Protein 7KCG (pdb70)

Secondary structure (DSSP, 8-state):
--S-SSPP-EEEEEEETTT--EEEEEEEESSSSEEEEEEESS--EEEEEEETTEEEEEETTTTEEEEEEEEESSSEEEEEETT-PPP-SSTTEEEEEE-SSTTEEEEEETTT--EEEE-SS-S-EEEES---SGGG-EEEEE-

Foldseek 3Di:
DPADQDFDFFKKWKAFQQQGFTKAWDPAAPDQFWTAIFTDRDTFIWGWDDDDQWIWIARPVQRFTWFWDPDADPATGITTGNVPDDDDQQGRIWRWADDPDPQKTWTAGRNPRWTWFDDYPDRHIHTHNPCHDSRRIMHMGHD

Sequence (143 aa):
HMLAADVPTGCVTIKNRHEGRYLAHSISTHDADRRHVSFCTDPQRWTITAEGTNFRIRNNKHGEELFESQQKFNGNYVFLWIKKSLINDGGASWKITESGNPGYFHIKNVKFSHCLFTQGGTDWVAAYESCDTAKYEWRIVKC

Structure (mmCIF, N/CA/C/O backbone):
data_7KCG
#
_entry.id   7KCG
#
_cell.length_a   34.800
_cell.length_b   59.680
_cell.length_c   85.440
_cell.angle_alpha   90.000
_cell.angle_beta   90.000
_cell.angle_gamma   90.000
#
_symmetry.space_group_name_H-M   'P 21 21 21'
#
loop_
_entity.id
_entity.type
_entity.pdbx_description
1 polymer '16 kDa salivary peptide'
2 non-polymer 'FORMIC ACID'
3 water water
#
loop_
_atom_site.group_PDB
_atom_site.id
_atom_site.type_symbol
_at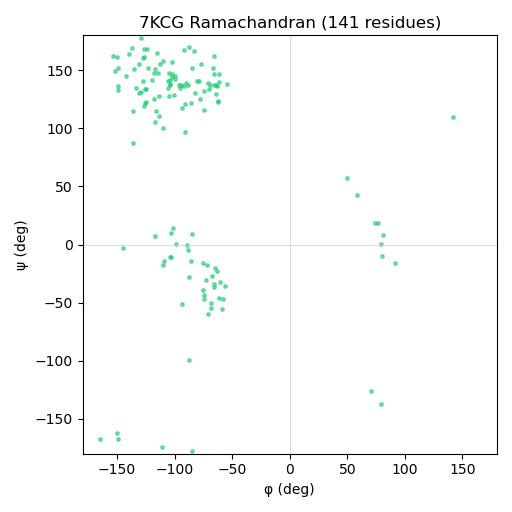om_site.label_atom_id
_atom_site.label_alt_id
_atom_site.label_comp_id
_atom_site.label_asym_id
_atom_site.label_entity_id
_atom_site.label_seq_id
_atom_site.pdbx_PDB_ins_code
_atom_site.Cartn_x
_atom_site.Cartn_y
_atom_site.Cartn_z
_atom_site.occupancy
_atom_site.B_iso_or_equiv
_atom_site.auth_seq_id
_atom_site.auth_comp_id
_atom_site.auth_asym_id
_atom_site.auth_atom_id
_atom_site.pdbx_PDB_model_num
ATOM 1 N N . HIS A 1 1 ? 28.12100 16.30100 21.99900 1.000 79.09584 -1 HIS A N 1
ATOM 2 C CA . HIS A 1 1 ? 27.32000 17.51500 22.22900 1.000 81.80801 -1 HIS A CA 1
ATOM 3 C C . HIS A 1 1 ? 28.18500 18.75600 22.27900 1.000 85.38599 -1 HIS A C 1
ATOM 4 O O . HIS A 1 1 ? 29.03800 18.82600 23.16700 1.000 94.64970 -1 HIS A O 1
ATOM 5 N N . MET A 1 2 ? 27.94400 19.72000 21.39200 1.000 95.23125 0 MET A N 1
ATOM 6 C CA . MET A 1 2 ? 28.73000 20.97900 21.36900 1.000 95.42845 0 MET A CA 1
ATOM 7 C C . MET A 1 2 ? 27.92300 22.19700 21.84800 1.000 93.16900 0 MET A C 1
ATOM 8 O O . MET A 1 2 ? 28.56000 23.22300 22.11900 1.000 95.46254 0 MET A O 1
ATOM 10 N N . LEU A 1 3 ? 26.59000 22.12600 21.95100 1.000 88.96968 1 LEU A N 1
ATOM 11 C CA . LEU A 1 3 ? 25.84600 23.29200 22.51700 1.000 87.70137 1 LEU A CA 1
ATOM 12 C C . LEU A 1 3 ? 25.77000 23.18700 24.03700 1.000 84.10188 1 LEU A C 1
ATOM 13 O O . LEU A 1 3 ? 26.11600 22.13000 24.58800 1.000 85.97516 1 LEU A O 1
ATOM 15 N N . ALA A 1 4 ? 25.32400 24.26100 24.67100 1.000 81.80142 2 ALA A N 1
ATOM 16 C CA . ALA A 1 4 ? 25.21100 24.26800 26.14300 1.000 76.06821 2 ALA A CA 1
ATOM 17 C C . ALA A 1 4 ? 23.73300 24.26900 26.50000 1.000 70.07989 2 ALA A C 1
ATOM 18 O O . ALA A 1 4 ? 23.11200 25.33600 26.42000 1.000 69.99491 2 ALA A O 1
ATOM 19 N N . ALA A 1 5 ? 23.20900 23.10600 26.85700 1.000 76.29787 3 ALA A N 1
ATOM 20 C CA . ALA A 1 5 ? 21.77200 23.00600 27.16800 1.000 73.61611 3 ALA A CA 1
ATOM 21 C C . ALA A 1 5 ? 21.50000 23.97900 28.30600 1.000 75.59591 3 ALA A C 1
ATOM 22 O O . ALA A 1 5 ? 20.57200 24.80200 28.17500 1.000 73.98469 3 ALA A O 1
ATOM 23 N N . ASP A 1 6 ? 22.35400 23.94000 29.32300 1.000 61.22945 4 ASP A N 1
ATOM 24 C CA . ASP A 1 6 ? 22.16100 24.80800 30.49800 1.000 58.81809 4 ASP A CA 1
ATOM 25 C C . ASP A 1 6 ? 22.60100 26.23600 30.17400 1.000 54.90034 4 ASP A C 1
ATOM 26 O O . ASP A 1 6 ? 23.43100 26.42000 29.28600 1.000 56.98584 4 ASP A O 1
ATOM 31 N N . VAL A 1 7 ? 22.03900 27.19500 30.90000 1.000 47.28436 5 VAL A N 1
ATOM 32 C CA . VAL A 1 7 ? 22.39500 28.61500 30.67000 1.000 45.00516 5 VAL A CA 1
ATOM 33 C C . VAL A 1 7 ? 23.88900 28.79800 30.96900 1.000 41.59414 5 VAL A C 1
ATOM 34 O O . VAL A 1 7 ? 24.28600 28.44700 32.06400 1.000 46.76374 5 VAL A O 1
ATOM 38 N N . PRO A 1 8 ? 24.74900 29.29900 30.05600 1.000 40.55307 6 PRO A N 1
ATOM 39 C CA . PRO A 1 8 ? 26.16100 29.47800 30.41100 1.000 44.02415 6 PRO A CA 1
ATOM 40 C C . PRO A 1 8 ? 26.32800 30.50700 31.51700 1.000 46.95529 6 PRO A C 1
ATOM 41 O O . PRO A 1 8 ? 25.70200 31.57000 31.50800 1.000 41.86691 6 PRO A O 1
ATOM 45 N N . THR A 1 9 ? 27.19400 30.19000 32.47000 1.000 44.79507 7 THR A N 1
ATOM 46 C CA . THR A 1 9 ? 27.47700 31.10100 33.56400 1.000 46.95303 7 THR A CA 1
ATOM 47 C C . THR A 1 9 ? 28.93000 31.55200 33.50700 1.000 49.33336 7 THR A C 1
ATOM 48 O O . THR A 1 9 ? 29.76100 30.96600 32.80700 1.000 51.19175 7 THR A O 1
ATOM 52 N N . GLY A 1 10 ? 29.22200 32.61200 34.25300 1.000 46.68316 8 GLY A N 1
ATOM 53 C CA . GLY A 1 10 ? 30.52000 33.24500 34.17700 1.000 48.09045 8 GLY A CA 1
ATOM 54 C C . GLY A 1 10 ? 30.65300 34.16000 32.97900 1.000 51.24650 8 GLY A C 1
ATOM 55 O O . GLY A 1 10 ? 29.73200 34.91800 32.65400 1.000 48.49892 8 GLY A O 1
ATOM 56 N N . CYS A 1 11 ? 31.79900 34.09700 32.31000 1.000 54.99021 9 CYS A N 1
ATOM 57 C CA . CYS A 1 11 ? 32.08400 34.99500 31.20200 1.000 54.78231 9 CYS A CA 1
ATOM 58 C C . CYS A 1 11 ? 31.35000 34.52200 29.95300 1.000 56.99961 9 CYS A C 1
ATOM 59 O O . CYS A 1 11 ? 31.53300 33.38300 29.51600 1.000 59.63817 9 CYS A O 1
ATOM 62 N N . VAL A 1 12 ? 30.54800 35.40800 29.35600 1.000 51.36687 10 VAL A N 1
ATOM 63 C CA . VAL A 1 12 ? 29.74700 35.08500 28.18000 1.000 50.00594 10 VAL A CA 1
ATOM 64 C C . VAL A 1 12 ?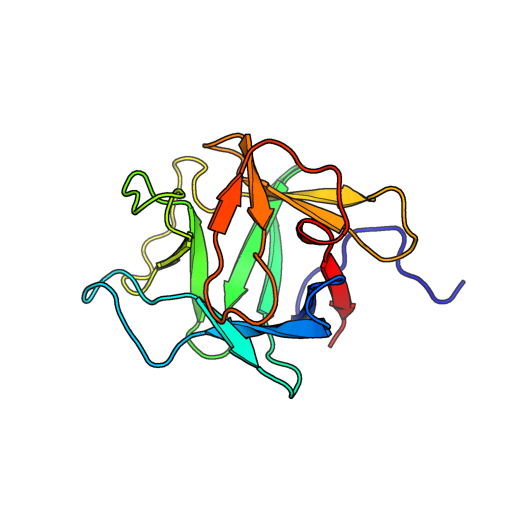 29.76500 36.25100 27.19800 1.000 47.36743 10 VAL A C 1
ATOM 65 O O . VAL A 1 12 ? 30.11500 37.38200 27.54200 1.000 47.37104 10 VAL A O 1
ATOM 69 N N . THR A 1 13 ? 29.36400 35.96300 25.95900 1.000 42.65987 11 THR A N 1
ATOM 70 C CA . THR A 1 13 ? 28.93500 36.98400 25.01600 1.000 47.48121 11 THR A CA 1
ATOM 71 C C . THR A 1 13 ? 27.44500 36.81800 24.74200 1.000 43.84748 11 THR A C 1
ATOM 72 O O . THR A 1 13 ? 26.87300 35.73600 24.90800 1.000 42.22559 11 THR A O 1
ATOM 76 N N . ILE A 1 14 ? 26.81700 37.92100 24.34300 1.000 42.31751 12 ILE A N 1
ATOM 77 C CA . ILE A 1 14 ? 25.36300 38.02300 24.25100 1.000 44.09869 12 ILE A CA 1
ATOM 78 C C . ILE A 1 14 ? 25.04000 38.72100 22.94000 1.000 47.09776 12 ILE A C 1
ATOM 79 O O . ILE A 1 14 ? 25.36100 39.90200 22.77200 1.000 46.40732 12 ILE A O 1
ATOM 84 N N . LYS A 1 15 ? 24.39200 38.00600 22.02100 1.000 42.84594 13 LYS A N 1
ATOM 85 C CA . LYS A 1 15 ? 24.17600 38.48800 20.66300 1.000 44.14225 13 LYS A CA 1
ATOM 86 C C . LYS A 1 15 ? 22.70500 38.35500 20.30300 1.000 41.54716 13 LYS A C 1
ATOM 87 O O . LYS A 1 15 ? 22.11300 37.29400 20.50300 1.000 39.81452 13 LYS A O 1
ATOM 91 N N . ASN A 1 16 ? 22.11600 39.41800 19.76600 1.000 40.24997 14 ASN A N 1
ATOM 92 C CA . ASN A 1 16 ? 20.70000 39.38800 19.41100 1.000 41.90826 14 ASN A CA 1
ATOM 93 C C . ASN A 1 16 ? 20.53000 38.68500 18.08000 1.000 45.82916 14 ASN A C 1
ATOM 94 O O . ASN A 1 16 ? 21.34200 38.86000 17.16600 1.000 48.64380 14 ASN A O 1
ATOM 99 N N . ARG A 1 17 ? 19.47100 37.87900 17.97400 1.000 47.59125 15 ARG A N 1
ATOM 100 C CA . ARG A 1 17 ? 19.32600 37.04200 16.78700 1.000 49.72458 15 ARG A CA 1
ATOM 101 C C . ARG A 1 17 ? 18.89900 37.85400 15.57800 1.000 54.54175 15 ARG A C 1
ATOM 102 O O . ARG A 1 17 ? 19.42400 37.64500 14.47900 1.000 56.26596 15 ARG A O 1
ATOM 110 N N . HIS A 1 18 ? 17.93600 38.76200 15.75300 1.000 51.71425 16 HIS A N 1
ATOM 111 C CA . HIS A 1 18 ? 17.47300 39.57000 14.63000 1.000 61.04510 16 HIS A CA 1
ATOM 112 C C . HIS A 1 18 ? 18.54600 40.54700 14.18200 1.000 62.75000 16 HIS A C 1
ATOM 113 O O . HIS A 1 18 ? 18.92300 40.58100 13.00600 1.000 63.67223 16 HIS A O 1
ATOM 120 N N . GLU A 1 19 ? 19.04800 41.35600 15.11100 1.000 55.09939 17 GLU A N 1
ATOM 121 C CA . GLU A 1 19 ? 19.95700 42.43500 14.73800 1.000 57.87607 17 GLU A CA 1
ATOM 122 C C . GLU A 1 19 ? 21.33400 41.91000 14.34900 1.000 60.44221 17 GLU A C 1
ATOM 123 O O . GLU A 1 19 ? 22.01000 42.50800 13.50700 1.000 62.98408 17 GLU A O 1
ATOM 129 N N . GLY A 1 20 ? 21.76000 40.79800 14.93600 1.000 54.62222 18 GLY A N 1
ATOM 130 C CA . GLY A 1 20 ? 23.04100 40.21300 14.60300 1.000 56.72569 18 GLY A CA 1
ATOM 131 C C . GLY A 1 20 ? 24.25100 40.89200 15.19800 1.000 57.34588 18 GLY A C 1
ATOM 132 O O . GLY A 1 20 ? 25.36600 40.67000 14.71300 1.000 61.39017 18 GLY A O 1
ATOM 133 N N . ARG A 1 21 ? 24.07800 41.70600 16.24000 1.000 49.41535 19 ARG A N 1
ATOM 134 C CA . ARG A 1 21 ? 25.19800 42.35100 16.90900 1.000 51.83122 19 ARG A CA 1
ATOM 135 C C . ARG A 1 21 ? 25.18400 42.01700 18.40000 1.000 49.48677 19 ARG A C 1
ATOM 136 O O . ARG A 1 21 ? 24.21400 41.47400 18.93300 1.000 43.81853 19 ARG A O 1
ATOM 144 N N . TYR A 1 22 ? 26.28500 42.35400 19.06900 1.000 52.72515 20 TYR A N 1
ATOM 145 C CA . TYR A 1 22 ? 26.51900 41.97300 20.45400 1.000 52.16976 20 TYR A CA 1
ATOM 146 C C . TYR A 1 22 ? 26.02700 43.04100 21.41800 1.000 51.82233 20 TYR A C 1
ATOM 147 O O . TYR A 1 22 ? 26.24400 44.23700 21.20100 1.000 54.88363 20 TYR A O 1
ATOM 156 N N . LEU A 1 23 ? 25.35900 42.60400 22.48500 1.000 47.83504 21 LEU A N 1
ATOM 157 C CA . LEU A 1 23 ? 24.99300 43.52600 23.55100 1.000 44.27298 21 LEU A CA 1
ATOM 158 C C . LEU A 1 23 ? 26.25500 44.11800 24.15700 1.000 44.19170 21 LEU A C 1
ATOM 159 O O . LEU A 1 23 ? 27.25400 43.42200 24.35300 1.000 46.47800 21 LEU A O 1
ATOM 164 N N . ALA A 1 24 ? 26.21500 45.41300 24.46000 1.000 46.03247 22 ALA A N 1
ATOM 165 C CA . ALA A 1 24 ? 27.41300 46.08700 24.93400 1.000 49.89837 22 ALA A CA 1
ATOM 166 C C . ALA A 1 24 ? 27.01300 47.28200 25.79000 1.000 47.38256 22 ALA A C 1
ATOM 167 O O . ALA A 1 24 ? 25.87300 47.75200 25.74100 1.000 44.63026 22 ALA A O 1
ATOM 169 N N . HIS A 1 25 ? 27.97200 47.75900 26.58000 1.000 45.57223 23 HIS A N 1
ATOM 170 C CA . HIS A 1 25 ? 27.81400 49.04400 27.24500 1.000 53.71996 23 HIS A CA 1
ATOM 171 C C . HIS A 1 25 ? 27.77000 50.15600 26.20700 1.000 56.50854 23 HIS A C 1
ATOM 172 O O . HIS A 1 25 ? 28.19800 49.98800 25.06200 1.00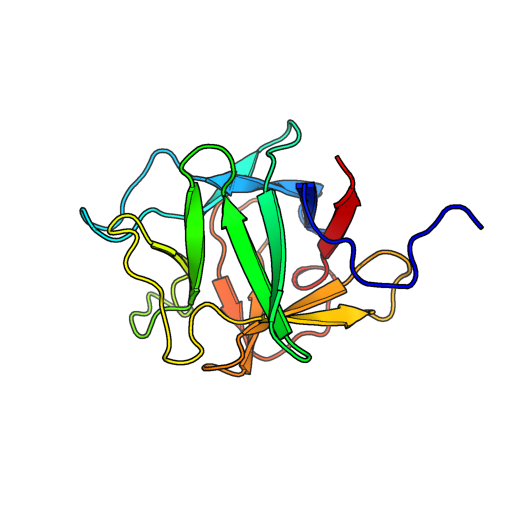0 54.87605 23 HIS A O 1
ATOM 179 N N . SER A 1 26 ? 27.26400 51.31100 26.62100 1.000 67.97515 24 SER A N 1
ATOM 180 C CA . SER A 1 26 ? 27.24300 52.49200 25.77300 1.000 76.78100 24 SER A CA 1
ATOM 181 C C . SER A 1 26 ? 28.22800 53.53200 26.29000 1.000 79.55151 24 SER A C 1
ATOM 182 O O . SER A 1 26 ? 28.61500 53.52900 27.46300 1.000 76.54508 24 SER A O 1
ATOM 185 N N . ILE A 1 27 ? 28.63100 54.42600 25.38300 1.000 78.15905 25 ILE A N 1
ATOM 186 C CA . ILE A 1 27 ? 29.41100 55.59400 25.77400 1.000 79.54430 25 ILE A CA 1
ATOM 187 C C . ILE A 1 27 ? 28.53600 56.63700 26.45400 1.000 83.94965 25 ILE A C 1
ATOM 188 O O . ILE A 1 27 ? 29.05800 57.55100 27.10600 1.000 87.12773 25 ILE A O 1
ATOM 191 N N . SER A 1 28 ? 27.21800 56.53000 26.31400 1.000 83.31521 26 SER A N 1
ATOM 192 C CA . SER A 1 28 ? 26.28900 57.53300 26.80900 1.000 81.50819 26 SER A CA 1
ATOM 193 C C . SER A 1 28 ? 25.68200 57.11000 28.14100 1.000 80.51055 26 SER A C 1
ATOM 194 O O . SER A 1 28 ? 25.48900 55.92000 28.41200 1.000 70.01317 26 SER A O 1
ATOM 197 N N . THR A 1 29 ? 25.44900 58.12000 28.98000 1.000 76.40512 27 THR A N 1
ATOM 198 C CA . THR A 1 29 ? 24.87900 57.87900 30.32100 1.000 70.09554 27 THR A CA 1
ATOM 199 C C . THR A 1 29 ? 23.53600 58.59400 30.37100 1.000 69.85647 27 THR A C 1
ATOM 200 O O . THR A 1 29 ? 23.40700 59.58200 29.67500 1.000 79.26636 27 THR A O 1
ATOM 204 N N . HIS A 1 30 ? 22.55900 58.07000 31.10000 1.000 80.46294 28 HIS A N 1
ATOM 205 C CA . HIS A 1 30 ? 21.25500 58.75500 31.30400 1.000 83.51161 28 HIS A CA 1
ATOM 206 C C . HIS A 1 30 ? 21.42500 59.67100 32.51800 1.000 88.60013 28 HIS A C 1
ATOM 207 O O . HIS A 1 30 ? 20.71100 60.67700 32.58400 1.000 95.83178 28 HIS A O 1
ATOM 214 N N . ASP A 1 31 ? 22.31900 59.31100 33.44300 1.000 84.72652 29 ASP A N 1
ATOM 215 C CA . ASP A 1 31 ? 22.63300 60.12000 34.64900 1.000 86.15654 29 ASP A CA 1
ATOM 216 C C . ASP A 1 31 ? 23.92800 59.56300 35.22100 1.000 89.66303 29 ASP A C 1
ATOM 217 O O . ASP A 1 31 ? 24.57200 58.78500 34.52200 1.000 88.53703 29 ASP A O 1
ATOM 222 N N . ALA A 1 32 ? 24.29500 59.93200 36.44200 1.000 83.98776 30 ALA A N 1
ATOM 223 C CA . ALA A 1 32 ? 25.61000 59.49600 36.95500 1.000 80.85616 30 ALA A CA 1
ATOM 224 C C . ALA A 1 32 ? 25.42800 58.15000 37.62900 1.000 73.22460 30 ALA A C 1
ATOM 225 O O . ALA A 1 32 ? 26.41800 57.58400 38.07600 1.000 73.78624 30 ALA A O 1
ATOM 226 N N . ASP A 1 33 ? 24.18800 57.70300 37.71200 1.000 68.17642 31 ASP A N 1
ATOM 227 C CA . ASP A 1 33 ? 23.89400 56.39500 38.33100 1.000 64.91111 31 ASP A CA 1
ATOM 228 C C . ASP A 1 33 ? 23.44900 55.41000 37.24600 1.000 62.66152 31 ASP A C 1
ATOM 229 O O . ASP A 1 33 ? 23.46800 54.22000 37.52900 1.000 52.57881 31 ASP A O 1
ATOM 234 N N . ARG A 1 34 ? 23.05000 55.90700 36.06800 1.000 67.52939 32 ARG A N 1
ATOM 235 C CA . ARG A 1 34 ? 22.49000 54.99400 35.04100 1.000 65.48892 32 ARG A CA 1
ATOM 236 C C . ARG A 1 34 ? 23.22500 55.14500 33.70200 1.000 68.02446 32 ARG A C 1
ATOM 237 O O . ARG A 1 34 ? 23.20900 56.24400 33.17300 1.000 70.35747 32 ARG A O 1
ATOM 245 N N . ARG A 1 35 ? 23.86000 54.08600 33.19600 1.000 60.77260 33 ARG A N 1
ATOM 246 C CA . ARG A 1 35 ? 24.53000 54.09900 31.87000 1.000 59.37764 33 ARG A CA 1
ATOM 247 C C . ARG A 1 35 ? 23.67300 53.32300 30.87500 1.000 60.69726 33 ARG A C 1
ATOM 248 O O . ARG A 1 35 ? 23.01300 52.37500 31.27500 1.000 49.43068 33 ARG A O 1
ATOM 256 N N . HIS A 1 36 ? 23.68800 53.72900 29.61400 1.000 61.51263 34 HIS A N 1
ATOM 257 C CA . HIS A 1 36 ? 22.80300 53.10300 28.60800 1.000 65.53597 34 HIS A CA 1
ATOM 258 C C . HIS A 1 36 ? 23.40800 51.81700 28.06600 1.000 57.62230 34 HIS A C 1
ATOM 259 O O . HIS A 1 36 ? 24.58500 51.57600 28.30000 1.000 58.81174 34 HIS A O 1
ATOM 266 N N . VAL A 1 37 ? 22.60100 51.03200 27.37000 1.000 60.4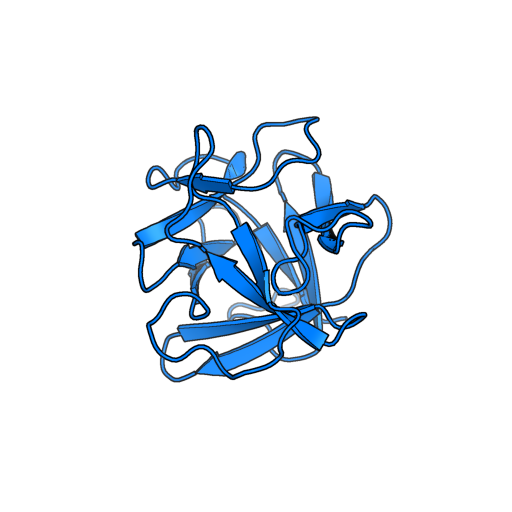4200 35 VAL A N 1
ATOM 267 C CA . VAL A 1 37 ? 23.09600 49.80700 26.75300 1.000 63.60279 35 VAL A CA 1
ATOM 268 C C . VAL A 1 37 ? 22.94200 49.92200 25.24400 1.000 63.64826 35 VAL A C 1
ATOM 269 O O . VAL A 1 37 ? 22.03900 50.60000 24.73900 1.000 65.00780 35 VAL A O 1
ATOM 273 N N . SER A 1 38 ? 23.82800 49.24300 24.52600 1.000 57.50566 36 SER A N 1
ATOM 274 C CA . SER A 1 38 ? 23.84900 49.36300 23.07900 1.000 60.85578 36 SER A CA 1
ATOM 275 C C . SER A 1 38 ? 24.35300 48.05400 22.47400 1.000 57.84058 36 SER A C 1
ATOM 276 O O . SER A 1 38 ? 24.36400 47.00700 23.13200 1.000 52.15798 36 SER A O 1
ATOM 279 N N . PHE A 1 39 ? 24.76000 48.14800 21.21500 1.000 71.89798 37 PHE A N 1
ATOM 280 C CA . PHE A 1 39 ? 25.26700 46.97100 20.48300 1.000 69.62000 37 PHE A CA 1
ATOM 281 C C . PHE A 1 39 ? 26.64100 47.29000 19.90600 1.000 80.45005 37 PHE A C 1
ATOM 282 O O . PHE A 1 39 ? 27.01000 48.46400 19.82200 1.000 86.76852 37 PHE A O 1
ATOM 290 N N . CYS A 1 40 ? 27.38800 46.24900 19.56200 1.000 68.44013 38 CYS A N 1
ATOM 291 C CA . CYS A 1 40 ? 28.73000 46.41300 18.95100 1.000 74.18083 38 CYS A CA 1
ATOM 292 C C . CYS A 1 40 ? 28.99300 45.22600 18.01600 1.000 71.90384 38 CYS A C 1
ATOM 293 O O . CYS A 1 40 ? 28.46400 44.15000 18.28300 1.000 65.86346 38 CYS A O 1
ATOM 296 N N . THR A 1 41 ? 29.80300 45.41900 16.97500 1.000 74.99579 39 THR A N 1
ATOM 297 C CA . THR A 1 41 ? 30.05400 44.38300 15.95300 1.000 69.35556 39 THR A CA 1
ATOM 298 C C . THR A 1 41 ? 30.98000 43.34100 16.55300 1.000 70.64257 39 THR A C 1
ATOM 299 O O . THR A 1 41 ? 30.78700 42.15200 16.30000 1.000 71.27128 39 THR A O 1
ATOM 303 N N . ASP A 1 42 ? 31.95200 43.79800 17.32400 1.000 77.05200 40 ASP A N 1
ATOM 304 C CA . ASP A 1 42 ? 32.91100 42.86700 17.93500 1.000 79.16549 40 ASP A CA 1
ATOM 305 C C . ASP A 1 42 ? 32.32300 42.33200 19.24600 1.000 77.54885 40 ASP A C 1
ATOM 306 O O . ASP A 1 42 ? 31.50600 43.02400 19.86100 1.000 75.21344 40 ASP A O 1
ATOM 307 N N . PRO A 1 43 ? 32.69900 41.11900 19.68000 1.000 77.58536 41 PRO A N 1
ATOM 308 C CA . PRO A 1 43 ? 32.15500 40.56500 20.89200 1.000 72.05476 41 PRO A CA 1
ATOM 309 C C . PRO A 1 43 ? 32.46800 41.36000 22.16400 1.000 75.25869 41 PRO A C 1
ATOM 310 O O . PRO A 1 43 ? 33.61800 41.55300 22.45700 1.000 80.02576 41 PRO A O 1
ATOM 314 N N . GLN A 1 44 ? 31.44700 41.78600 22.90400 1.000 63.33912 42 GLN A N 1
ATOM 315 C CA . GLN A 1 44 ? 31.65800 42.50600 24.18600 1.000 62.45160 42 GLN A CA 1
ATOM 316 C C . GLN A 1 44 ? 31.35100 41.52100 25.32700 1.000 59.63566 42 GLN A C 1
ATOM 317 O O . GLN A 1 44 ? 30.37600 40.80700 25.22600 1.000 55.95245 42 GLN A O 1
ATOM 321 N N . ARG A 1 45 ? 32.15600 41.51100 26.38200 1.000 60.67539 43 ARG A N 1
ATOM 322 C CA . ARG A 1 45 ? 32.04800 40.49000 27.44700 1.000 60.66423 43 ARG A CA 1
ATOM 323 C C . ARG A 1 45 ? 31.11300 40.85200 28.60100 1.000 56.29184 43 ARG A C 1
ATOM 324 O O . ARG A 1 45 ? 31.03900 42.02800 28.95700 1.000 59.27255 43 ARG A O 1
ATOM 332 N N . TRP A 1 46 ? 30.33900 39.88100 29.06900 1.000 51.64220 44 TRP A N 1
ATOM 333 C CA . TRP A 1 46 ? 29.47600 40.03900 30.23200 1.000 48.97836 44 TRP A CA 1
ATOM 334 C C . TRP A 1 46 ? 29.77900 38.92500 31.22400 1.000 49.36539 44 TRP A C 1
ATOM 335 O O . TRP A 1 46 ? 30.47100 37.95200 30.90600 1.000 51.80617 44 TRP A O 1
ATOM 346 N N . THR A 1 47 ? 29.25400 39.05500 32.44400 1.000 53.58815 45 THR A N 1
ATOM 347 C CA . THR A 1 47 ? 29.35400 37.98900 33.43300 1.000 50.49095 45 THR A CA 1
ATOM 348 C C . THR A 1 47 ? 27.95900 37.62000 33.91800 1.000 48.37261 45 THR A C 1
ATOM 349 O O . THR A 1 47 ? 27.22400 38.47800 34.42100 1.000 44.11203 45 THR A O 1
ATOM 353 N N . ILE A 1 48 ? 27.59900 36.34800 33.76000 1.000 45.70809 46 ILE A N 1
ATOM 354 C CA . ILE A 1 48 ? 26.31200 35.82500 34.20000 1.000 41.62712 46 ILE A CA 1
ATOM 355 C C . ILE A 1 48 ? 26.52200 35.00200 35.46000 1.000 42.69519 46 ILE A C 1
ATOM 356 O O . ILE A 1 48 ? 27.36100 34.09000 35.48300 1.000 42.26511 46 ILE A O 1
ATOM 361 N N . THR A 1 49 ? 25.74000 35.32800 36.47900 1.000 37.14050 47 THR A N 1
ATOM 362 C CA . THR A 1 49 ? 25.85300 34.63000 37.76900 1.000 38.24059 47 THR A CA 1
ATOM 363 C C . THR A 1 49 ? 24.47800 34.10000 38.14500 1.000 38.76642 47 THR A C 1
ATOM 364 O O . THR A 1 49 ? 23.52500 34.85500 38.06500 1.000 36.22984 47 THR A O 1
ATOM 368 N N . ALA A 1 50 ? 24.40700 32.85000 38.57000 1.000 40.15517 48 ALA A N 1
ATOM 369 C CA . ALA A 1 50 ? 23.13500 32.25800 39.00700 1.000 40.43619 48 ALA A CA 1
ATOM 370 C C . ALA A 1 50 ? 22.68200 32.84500 40.32900 1.000 42.13223 48 ALA A C 1
ATOM 371 O O . ALA A 1 50 ? 23.52700 33.06400 41.19500 1.000 48.27496 48 ALA A O 1
ATOM 373 N N . GLU A 1 51 ? 21.39000 33.11100 40.44100 1.000 51.07647 49 GLU A N 1
ATOM 374 C CA . GLU A 1 51 ? 20.80100 33.57300 41.71500 1.000 51.59073 49 GLU A CA 1
ATOM 375 C C . GLU A 1 51 ? 19.50200 32.78500 41.88600 1.000 50.68332 49 GLU A C 1
ATOM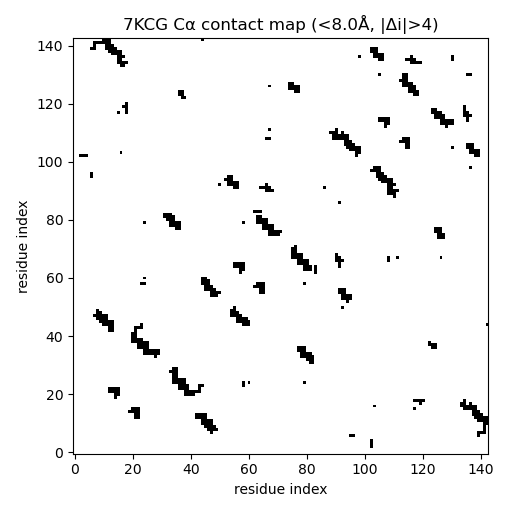 376 O O . GLU A 1 51 ? 18.45100 33.20900 41.41800 1.000 46.94653 49 GLU A O 1
ATOM 382 N N . GLY A 1 52 ? 19.61500 31.60400 42.48300 1.000 53.45521 50 GLY A N 1
ATOM 383 C CA . GLY A 1 52 ? 18.44300 30.72600 42.59300 1.000 51.11424 50 GLY A CA 1
ATOM 384 C C . GLY A 1 52 ? 18.08000 30.17500 41.23600 1.000 52.22728 50 GLY A C 1
ATOM 385 O O . GLY A 1 52 ? 18.95500 29.60600 40.58800 1.000 53.50376 50 GLY A O 1
ATOM 386 N N . THR A 1 53 ? 16.83400 30.35500 40.82800 1.000 50.14013 51 THR A N 1
ATOM 387 C CA . THR A 1 53 ? 16.38200 29.91200 39.48900 1.000 50.64006 51 THR A CA 1
ATOM 388 C C . THR A 1 53 ? 16.61100 31.05900 38.50200 1.000 45.89600 51 THR A C 1
ATOM 389 O O . THR A 1 53 ? 16.37900 30.84300 37.32000 1.000 47.16442 51 THR A O 1
ATOM 393 N N . ASN A 1 54 ? 17.12900 32.19500 38.97600 1.000 43.78366 52 ASN A N 1
ATOM 394 C CA . ASN A 1 54 ? 17.30400 33.37800 38.13900 1.000 41.70753 52 ASN A CA 1
ATOM 395 C C . ASN A 1 54 ? 18.79000 33.63500 37.90300 1.000 39.49346 52 ASN A C 1
ATOM 396 O O . ASN A 1 54 ? 19.65600 32.84200 38.29100 1.000 41.71725 52 ASN A O 1
ATOM 401 N N . PHE A 1 55 ? 19.08200 34.75900 37.24700 1.000 35.06912 53 PHE A N 1
ATOM 402 C CA . PHE A 1 55 ? 20.44000 35.12900 36.88600 1.000 35.90198 53 PHE A CA 1
ATOM 403 C C . PHE A 1 55 ? 20.61800 36.63100 37.03000 1.000 30.09585 53 PHE A C 1
ATOM 404 O O . PHE A 1 55 ? 19.69600 37.40700 36.76600 1.000 33.05373 53 PHE A O 1
ATOM 412 N N . ARG A 1 56 ? 21.81400 37.03100 37.44200 1.000 30.55961 54 ARG A N 1
ATOM 413 C CA . ARG A 1 56 ? 22.25800 38.41200 37.30400 1.000 30.87277 54 ARG A CA 1
ATOM 414 C C . ARG A 1 56 ? 23.21100 38.52900 36.11900 1.000 32.16006 54 ARG A C 1
ATOM 415 O O . ARG A 1 56 ? 23.97200 37.60600 35.82100 1.000 35.79568 54 ARG A O 1
ATOM 423 N N . ILE A 1 57 ? 23.16500 39.68300 35.45200 1.000 35.87316 55 ILE A N 1
ATOM 424 C CA . ILE A 1 57 ? 23.95800 39.95500 34.25900 1.000 35.44162 55 ILE A CA 1
ATOM 425 C C . ILE A 1 57 ? 24.73200 41.24300 34.50400 1.000 32.67695 55 ILE A C 1
ATOM 426 O O . ILE A 1 57 ? 24.12600 42.29500 34.73600 1.000 33.82829 55 ILE A O 1
ATOM 431 N N . ARG A 1 58 ? 26.05100 41.16500 34.42000 1.000 36.98755 56 ARG A N 1
ATOM 432 C CA . ARG A 1 58 ? 26.96200 42.30500 34.68700 1.000 40.08602 56 ARG A CA 1
ATOM 433 C C . ARG A 1 58 ? 27.90100 42.57200 33.51200 1.000 42.25808 56 ARG A C 1
ATOM 434 O O . ARG A 1 58 ? 28.47600 41.65000 33.00700 1.000 42.31353 56 ARG A O 1
ATOM 442 N N . ASN A 1 59 ? 28.02800 43.83800 33.13900 1.000 45.70059 57 ASN A N 1
ATOM 443 C CA . ASN A 1 59 ? 28.92400 44.28400 32.05000 1.000 48.33729 57 ASN A CA 1
ATOM 444 C C . ASN A 1 59 ? 30.34600 44.23100 32.56900 1.000 55.56003 57 ASN A C 1
ATOM 445 O O . ASN A 1 59 ? 30.63100 44.94800 33.46800 1.000 57.86376 57 ASN A O 1
ATOM 450 N N . ASN A 1 60 ? 31.16200 43.37000 31.97400 1.000 65.18170 58 ASN A N 1
ATOM 451 C CA . ASN A 1 60 ? 32.55400 43.04400 32.36800 1.000 67.10690 58 ASN A CA 1
ATOM 452 C C . ASN A 1 60 ? 33.49100 44.24400 32.33700 1.000 71.30960 58 ASN A C 1
ATOM 453 O O . ASN A 1 60 ? 34.36300 44.31600 33.16500 1.000 76.17915 58 ASN A O 1
ATOM 458 N N . LYS A 1 61 ? 33.24400 45.15600 31.43000 1.000 60.15132 59 LYS A N 1
ATOM 459 C CA . LYS A 1 61 ? 34.13000 46.28100 31.16200 1.000 64.77389 59 LYS A CA 1
ATOM 460 C C . LYS A 1 61 ? 34.01700 47.31200 32.27600 1.000 66.16043 59 LYS A C 1
ATOM 461 O O . LYS A 1 61 ? 35.03100 47.78500 32.80600 1.000 69.49932 59 LYS A O 1
ATOM 463 N N . HIS A 1 62 ? 32.78700 47.64800 32.66100 1.000 65.62370 60 HIS A N 1
ATOM 464 C CA . HIS A 1 62 ? 32.52200 48.61600 33.71200 1.000 62.72732 60 HIS A CA 1
ATOM 465 C C . HIS A 1 62 ? 32.09400 47.98800 35.02900 1.000 57.04587 60 HIS A C 1
ATOM 466 O O . HIS A 1 62 ? 32.03700 48.69700 36.04200 1.000 57.82115 60 HIS A O 1
ATOM 473 N N . GLY A 1 63 ? 31.79200 46.68800 35.04600 1.000 58.89099 61 GLY A N 1
ATOM 474 C CA . GLY A 1 63 ? 31.39800 46.00000 36.26200 1.000 56.23309 61 GLY A CA 1
ATOM 475 C C . GLY A 1 63 ? 30.00200 46.31500 36.73800 1.000 50.66327 61 GLY A C 1
ATOM 476 O O . GLY A 1 63 ? 29.68500 46.06800 37.90800 1.000 48.03445 61 GLY A O 1
ATOM 477 N N . GLU A 1 64 ? 29.15900 46.85600 35.86200 1.000 42.96832 62 GLU A N 1
ATOM 478 C CA . GLU A 1 64 ? 27.84700 47.37000 36.22100 1.000 41.15844 62 GLU A CA 1
ATOM 479 C C . GLU A 1 64 ? 26.75000 46.36500 35.88800 1.000 45.26950 62 GLU A C 1
ATOM 480 O O . GLU A 1 64 ? 26.82200 45.66900 34.87000 1.000 43.78263 62 GLU A O 1
ATOM 486 N N . GLU A 1 65 ? 25.74300 46.28500 36.76000 1.000 45.81567 63 GLU A N 1
ATOM 487 C CA . GLU A 1 65 ? 24.64700 45.33400 36.59400 1.000 43.13438 63 GLU A CA 1
ATOM 488 C C . GLU A 1 65 ? 23.63600 45.82500 35.57300 1.000 38.28356 63 GLU A C 1
ATOM 489 O O . GLU A 1 65 ? 23.30000 47.00700 35.52600 1.000 36.44896 63 GLU A O 1
ATOM 495 N N . LEU A 1 66 ? 23.12600 44.89500 34.76900 1.000 34.64162 64 LEU A N 1
ATOM 496 C CA . LEU A 1 66 ? 22.05700 45.18800 33.83100 1.000 31.55395 64 LEU A CA 1
ATOM 497 C C . LEU A 1 66 ? 20.71400 45.14000 34.55000 1.000 31.60669 64 LEU A C 1
ATOM 498 O O . LEU A 1 66 ? 20.42600 44.17800 35.26300 1.000 33.58242 64 LEU A O 1
ATOM 503 N N . PHE A 1 67 ? 19.88100 46.17000 34.37700 1.000 32.58641 65 PHE A N 1
ATOM 504 C CA . PHE A 1 67 ? 18.58500 46.13600 35.05000 1.000 28.31163 65 PHE A CA 1
ATOM 505 C C . PHE A 1 67 ? 17.55300 46.89800 34.23600 1.000 32.47157 65 PHE A C 1
ATOM 506 O O . PHE A 1 67 ? 17.88600 47.68100 33.34800 1.000 34.84993 65 PHE A O 1
ATOM 514 N N . GLU A 1 68 ? 16.28400 46.61800 34.51800 1.000 37.28607 66 GLU A N 1
ATOM 515 C CA . GLU A 1 68 ? 15.17500 47.31300 33.88200 1.000 40.09509 66 GLU A CA 1
ATOM 516 C C . GLU A 1 68 ? 14.59200 48.31900 34.86100 1.000 42.75601 66 GLU A C 1
ATOM 517 O O . GLU A 1 68 ? 14.40000 48.00800 36.03900 1.000 39.35333 66 GLU A O 1
ATOM 523 N N . SER A 1 69 ? 14.28400 49.51100 34.35600 1.000 43.85473 67 SER A N 1
ATOM 524 C CA . SER A 1 69 ? 13.96200 50.66600 35.18100 1.000 49.22204 67 SER A CA 1
ATOM 525 C C . SER A 1 69 ? 12.46300 50.93000 35.22400 1.000 53.38763 67 SER A C 1
ATOM 526 O O . SER A 1 69 ? 11.71100 50.54900 34.32600 1.000 55.98993 67 SER A O 1
ATOM 529 N N . GLN A 1 70 ? 12.03800 51.62100 36.28400 1.000 59.30954 68 GLN A N 1
ATOM 530 C CA . GLN A 1 70 ? 10.67400 52.13700 36.33300 1.000 65.45127 68 GLN A CA 1
ATOM 531 C C . GLN A 1 70 ? 10.44900 53.20600 35.27500 1.000 72.78756 68 GLN A C 1
ATOM 532 O O . GLN A 1 70 ? 9.34500 53.31700 34.73000 1.000 76.23951 68 GLN A O 1
ATOM 538 N N . GLN A 1 71 ? 11.49500 53.97100 34.99600 1.000 63.82025 69 GLN A N 1
ATOM 539 C CA . GLN A 1 71 ? 11.42600 55.08600 34.03000 1.000 64.54031 69 GLN A CA 1
ATOM 540 C C . GLN A 1 71 ? 11.19800 54.51400 32.64300 1.000 71.45936 69 GLN A C 1
ATOM 541 O O . GLN A 1 71 ? 11.64300 53.38500 32.38800 1.000 61.21362 69 GLN A O 1
ATOM 547 N N . LYS A 1 72 ? 10.54800 55.28900 31.77800 1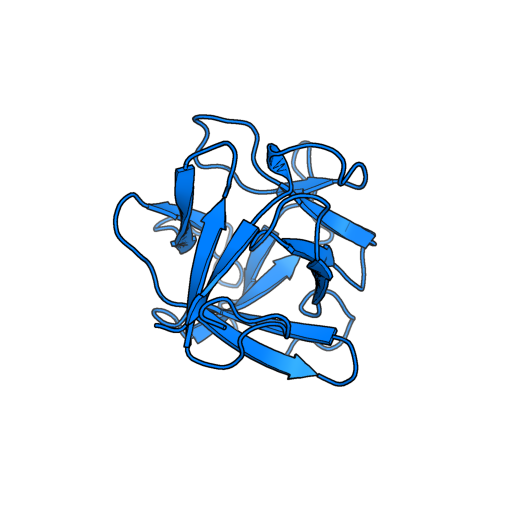.000 75.38169 70 LYS A N 1
ATOM 548 C CA . LYS A 1 72 ? 10.19300 54.75100 30.44900 1.000 73.74108 70 LYS A CA 1
ATOM 549 C C . LYS A 1 72 ? 10.17900 55.83200 29.38100 1.000 86.68670 70 LYS A C 1
ATOM 550 O O . LYS A 1 72 ? 9.72200 56.93600 29.67900 1.000 91.37839 70 LYS A O 1
ATOM 554 N N . PHE A 1 73 ? 10.73900 55.53600 28.21300 1.000 81.46170 71 PHE A N 1
ATOM 555 C CA . PHE A 1 73 ? 10.61000 56.44300 27.05200 1.000 89.63733 71 PHE A CA 1
ATOM 556 C C . PHE A 1 73 ? 9.30600 55.98300 26.40500 1.000 90.22858 71 PHE A C 1
ATOM 557 O O . PHE A 1 73 ? 8.21800 56.33600 26.89900 1.000 91.34576 71 PHE A O 1
ATOM 565 N N . ASN A 1 74 ? 9.39200 55.18200 25.35200 1.000 108.80808 72 ASN A N 1
ATOM 566 C CA . ASN A 1 74 ? 8.17500 54.52500 24.82200 1.000 106.69486 72 ASN A CA 1
ATOM 567 C C . ASN A 1 74 ? 8.22100 53.18000 25.54900 1.000 101.88653 72 ASN A C 1
ATOM 568 O O . ASN A 1 74 ? 7.24300 52.81400 26.22400 1.000 98.04195 72 ASN A O 1
ATOM 569 N N . GLY A 1 75 ? 9.37000 52.50900 25.46500 1.000 86.24372 73 GLY A N 1
ATOM 570 C CA . GLY A 1 75 ? 9.53600 51.26300 26.23100 1.000 74.49051 73 GLY A CA 1
ATOM 571 C C . GLY A 1 75 ? 10.15500 51.53900 27.57400 1.000 69.38006 73 GLY A C 1
ATOM 572 O O . GLY A 1 75 ? 10.62500 52.66000 27.75700 1.000 74.34888 73 GLY A O 1
ATOM 573 N N . ASN A 1 76 ? 10.14300 50.55600 28.48800 1.000 76.36295 74 ASN A N 1
ATOM 574 C CA . ASN A 1 76 ? 10.84300 50.73200 29.78300 1.000 65.07512 74 ASN A CA 1
ATOM 575 C C . ASN A 1 76 ? 12.32300 50.72600 29.46600 1.000 63.61299 74 ASN A C 1
ATOM 576 O O . ASN A 1 76 ? 12.73500 49.92300 28.62600 1.000 60.77608 74 ASN A O 1
ATOM 581 N N . TYR A 1 77 ? 13.07100 51.62100 30.08500 1.000 53.62482 75 TYR A N 1
ATOM 582 C CA . TYR A 1 77 ? 14.50700 51.72000 29.89900 1.000 50.09719 75 TYR A CA 1
ATOM 583 C C . TYR A 1 77 ? 15.20100 50.47800 30.44000 1.000 45.13011 75 TYR A C 1
ATOM 584 O O . TYR A 1 77 ? 14.78000 49.89700 31.44500 1.000 39.40555 75 TYR A O 1
ATOM 593 N N . VAL A 1 78 ? 16.29900 50.10800 29.78800 1.000 46.34447 76 VAL A N 1
ATOM 594 C CA . VAL A 1 78 ? 17.23400 49.10800 30.28000 1.000 43.64244 76 VAL A CA 1
ATOM 595 C C . VAL A 1 78 ? 18.56400 49.81000 30.47600 1.000 44.90521 76 VAL A C 1
ATOM 596 O O . VAL A 1 78 ? 19.08100 50.42000 29.53500 1.000 47.21565 76 VAL A O 1
ATOM 600 N N . PHE A 1 79 ? 19.12300 49.72000 31.68700 1.000 48.76938 77 PHE A N 1
ATOM 601 C CA . PHE A 1 79 ? 20.30600 50.47800 32.07500 1.000 47.38352 77 PHE A CA 1
ATOM 602 C C . PHE A 1 79 ? 21.38800 49.57200 32.64500 1.000 42.65689 77 PHE A C 1
ATOM 603 O O . PHE A 1 79 ? 21.11900 48.47500 33.12600 1.000 36.36396 77 PHE A O 1
ATOM 611 N N . LEU A 1 80 ? 22.61400 50.09100 32.65000 1.000 41.74455 78 LEU A N 1
ATOM 612 C CA . LEU A 1 80 ? 23.67900 49.63100 33.52800 1.000 39.64271 78 LEU A CA 1
ATOM 613 C C . LEU A 1 80 ? 23.73600 50.52500 34.77200 1.000 46.37423 78 LEU A C 1
ATOM 614 O O . LEU A 1 80 ? 23.62500 51.74700 34.66700 1.000 50.66968 78 LEU A O 1
ATOM 619 N N . TRP A 1 81 ? 23.90500 49.90700 35.94500 1.000 46.04296 79 TRP A N 1
ATOM 620 C CA . TRP A 1 81 ? 23.77700 50.58600 37.24300 1.000 48.35096 79 TRP A CA 1
ATOM 621 C C . TRP A 1 81 ? 25.14100 51.13300 37.66900 1.000 51.29609 79 TRP A C 1
ATOM 622 O O . TRP A 1 81 ? 25.96600 50.40600 38.22700 1.000 45.59526 79 TRP A O 1
ATOM 633 N N . ILE A 1 82 ? 25.44000 52.41000 37.42200 1.000 43.16809 80 ILE A N 1
ATOM 634 C CA . ILE A 1 82 ? 26.81400 52.94800 37.70300 1.000 48.81574 80 ILE A CA 1
ATOM 635 C C . ILE A 1 82 ? 27.15100 52.95500 39.19700 1.000 44.89090 80 ILE A C 1
ATOM 636 O O . ILE A 1 82 ? 28.29000 52.65500 39.53100 1.000 50.04558 80 ILE A O 1
ATOM 641 N N . LYS A 1 83 ? 26.18700 53.23800 40.05700 1.000 51.81909 81 LYS A N 1
ATOM 642 C CA . LYS A 1 83 ? 26.42000 53.34300 41.52300 1.000 54.82177 81 LYS A CA 1
ATOM 643 C C . LYS A 1 83 ? 27.04200 52.07600 42.12200 1.000 57.88015 81 LYS A C 1
ATOM 644 O O . LYS A 1 83 ? 27.80300 52.22000 43.08300 1.000 59.47610 81 LYS A O 1
ATOM 650 N N . LYS A 1 84 ? 26.68800 50.89300 41.63100 1.000 47.25349 82 LYS A N 1
ATOM 651 C CA . LYS A 1 84 ? 27.29100 49.61400 42.09000 1.000 41.12248 82 LYS A CA 1
ATOM 652 C C . LYS A 1 84 ? 26.67000 49.10400 43.39500 1.000 46.95544 82 LYS A C 1
ATOM 653 O O . LYS A 1 84 ? 27.18300 48.12800 43.92900 1.000 41.28517 82 LYS A O 1
ATOM 659 N N . SER A 1 85 ? 25.59300 49.73000 43.86000 1.000 45.29582 83 SER A N 1
ATOM 660 C CA . SER A 1 85 ? 24.83200 49.19300 45.01100 1.000 42.69899 83 SER A CA 1
ATOM 661 C C . SER A 1 85 ? 24.04600 47.98500 44.50100 1.000 40.23863 83 SER A C 1
ATOM 662 O O . SER A 1 85 ? 23.42200 48.10600 43.48300 1.000 40.52445 83 SER A O 1
ATOM 665 N N . LEU A 1 86 ? 24.08800 46.86300 45.19800 1.000 44.05458 84 LEU A N 1
ATOM 666 C CA . LEU A 1 86 ? 23.40300 45.67700 44.69900 1.000 41.94027 84 LEU A CA 1
ATOM 667 C C . LEU A 1 86 ? 21.89800 45.92000 44.63500 1.000 46.91206 84 LEU A C 1
ATOM 668 O O . LEU A 1 86 ? 21.28400 46.37100 45.60900 1.000 43.27278 84 LEU A O 1
ATOM 673 N N . ILE A 1 87 ? 21.30100 45.63000 43.48600 1.000 43.05322 85 ILE A N 1
ATOM 674 C CA . ILE A 1 87 ? 19.87100 45.83500 43.28300 1.000 39.84838 85 ILE A CA 1
ATOM 675 C C . ILE A 1 87 ? 19.13800 44.60100 43.79100 1.000 43.64835 85 ILE A C 1
ATOM 676 O O . ILE A 1 87 ? 19.39200 43.48200 43.32900 1.000 39.88013 85 ILE A O 1
ATOM 681 N N . ASN A 1 88 ? 18.22700 44.80600 44.74700 1.000 35.90847 86 ASN A N 1
ATOM 682 C CA . ASN A 1 88 ? 17.58800 43.72200 45.47600 1.000 39.92876 86 ASN A CA 1
ATOM 683 C C . ASN A 1 88 ? 16.07700 43.65800 45.26600 1.000 40.31260 86 ASN A C 1
ATOM 684 O O . ASN A 1 88 ? 15.40700 42.85700 45.93200 1.000 44.47657 86 ASN A O 1
ATOM 689 N N . ASP A 1 89 ? 15.51800 44.46100 44.36100 1.000 39.83124 87 ASP A N 1
ATOM 690 C CA . ASP A 1 89 ? 14.07200 44.54100 44.17700 1.000 42.72737 87 ASP A CA 1
ATOM 691 C C . ASP A 1 89 ? 13.56900 43.75200 42.96800 1.000 38.30820 87 ASP A C 1
ATOM 692 O O . ASP A 1 89 ? 12.42900 43.96700 42.53600 1.000 32.46007 87 ASP A O 1
ATOM 697 N N . GLY A 1 90 ? 14.39400 42.87100 42.40100 1.000 39.34067 88 GLY A N 1
ATOM 698 C CA . GLY A 1 90 ? 14.02900 42.11700 41.22300 1.000 36.86105 88 GLY A CA 1
ATOM 699 C C . GLY A 1 90 ? 14.41100 42.75700 39.90700 1.000 36.33361 88 GLY A C 1
ATOM 700 O O . GLY A 1 90 ? 14.42100 42.06600 38.87800 1.000 31.80292 88 GLY A O 1
ATOM 701 N N . GLY A 1 91 ? 14.73600 44.05100 39.90700 1.000 32.81873 89 GLY A N 1
ATOM 702 C CA . GLY A 1 91 ? 15.00100 44.74400 38.66000 1.000 33.62336 89 GLY A CA 1
ATOM 703 C C . GLY A 1 91 ? 16.25800 44.27000 37.95700 1.000 29.15498 89 GLY A C 1
ATOM 704 O O . GLY A 1 91 ? 16.36400 44.386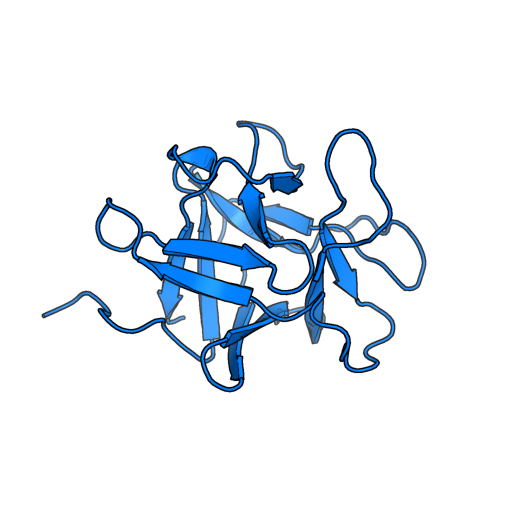00 36.73600 1.000 29.63777 89 GLY A O 1
ATOM 705 N N . ALA A 1 92 ? 17.22900 43.74800 38.70800 1.000 29.28377 90 ALA A N 1
ATOM 706 C CA . ALA A 1 92 ? 18.47200 43.26300 38.13000 1.000 29.28696 90 ALA A CA 1
ATOM 707 C C . ALA A 1 92 ? 18.52100 41.75400 38.04600 1.000 28.39331 90 ALA A C 1
ATOM 708 O O . ALA A 1 92 ? 19.58600 41.19800 37.76100 1.000 29.64042 90 ALA A O 1
ATOM 710 N N . SER A 1 93 ? 17.40900 41.07500 38.30100 1.000 30.35067 91 SER A N 1
ATOM 711 C CA . SER A 1 93 ? 17.35000 39.62300 38.22200 1.000 24.85975 91 SER A CA 1
ATOM 712 C C . SER A 1 93 ? 16.58600 39.19900 36.97100 1.000 28.25121 91 SER A C 1
ATOM 713 O O . SER A 1 93 ? 15.60300 39.83900 36.58800 1.000 25.76128 91 SER A O 1
ATOM 716 N N . TRP A 1 94 ? 17.06100 38.13700 36.31400 1.000 27.23600 92 TRP A N 1
ATOM 717 C CA . TRP A 1 94 ? 16.60500 37.78400 34.97400 1.000 25.30589 92 TRP A CA 1
ATOM 718 C C . TRP A 1 94 ? 16.29800 36.28800 34.88500 1.000 28.62965 92 TRP A C 1
ATOM 719 O O . TRP A 1 94 ? 17.08100 35.45300 35.35300 1.000 28.30697 92 TRP A O 1
ATOM 730 N N . LYS A 1 95 ? 15.16000 35.94900 34.28800 1.000 29.91731 93 LYS A N 1
ATOM 731 C CA . LYS A 1 95 ? 14.85200 34.55400 33.98600 1.000 34.43489 93 LYS A CA 1
ATOM 732 C C . LYS A 1 95 ? 15.29700 34.26000 32.55800 1.000 34.08103 93 LYS A C 1
ATOM 733 O O . LYS A 1 95 ? 14.78800 34.86200 31.60500 1.000 35.09751 93 LYS A O 1
ATOM 736 N N . ILE A 1 96 ? 16.24200 33.33300 32.41200 1.000 28.35267 94 ILE A N 1
ATOM 737 C CA . ILE A 1 96 ? 16.88700 33.03900 31.13700 1.000 26.52782 94 ILE A CA 1
ATOM 738 C C . ILE A 1 96 ? 16.46700 31.62900 30.74200 1.000 28.09253 94 ILE A C 1
ATOM 739 O O . ILE A 1 96 ? 16.85500 30.65800 31.40000 1.000 31.13214 94 ILE A O 1
ATOM 744 N N . THR A 1 97 ? 15.64800 31.52000 29.70200 1.000 29.07769 95 THR A N 1
ATOM 745 C CA . THR A 1 97 ? 15.03200 30.25400 29.32400 1.000 32.44740 95 THR A CA 1
ATOM 746 C C . THR A 1 97 ? 15.21800 30.00500 27.83400 1.000 32.11923 95 THR A C 1
ATOM 747 O O . THR A 1 97 ? 15.36300 30.93300 27.03400 1.000 32.57195 95 THR A O 1
ATOM 751 N N . GLU A 1 98 ? 15.18500 28.74600 27.46800 1.000 30.82780 96 GLU A N 1
ATOM 752 C CA . GLU A 1 98 ? 15.39200 28.42000 26.05600 1.000 35.00227 96 GLU A CA 1
ATOM 753 C C . GLU A 1 98 ? 14.23400 28.96700 25.25700 1.000 34.58327 96 GLU A C 1
ATOM 754 O O . GLU A 1 98 ? 13.13700 28.82700 25.66600 1.000 35.40478 96 GLU A O 1
ATOM 760 N N . SER A 1 99 ? 14.54500 29.56000 24.12100 1.000 34.17305 97 SER A N 1
ATOM 761 C CA . SER A 1 99 ? 13.54400 29.90100 23.13000 1.000 39.30449 97 SER A CA 1
ATOM 762 C C . SER A 1 99 ? 13.28000 28.68200 22.24500 1.000 44.57433 97 SER A C 1
ATOM 763 O O . SER A 1 99 ? 13.87400 27.61400 22.42500 1.000 46.42642 97 SER A O 1
ATOM 766 N N . GLY A 1 100 ? 12.41400 28.85400 21.24300 1.000 54.32185 98 GLY A N 1
ATOM 767 C CA . GLY A 1 100 ? 12.12200 27.76700 20.31800 1.000 59.48221 98 GLY A CA 1
ATOM 768 C C . GLY A 1 100 ? 13.25000 27.43500 19.35600 1.000 62.89763 98 GLY A C 1
ATOM 769 O O . GLY A 1 100 ? 13.25200 26.34300 18.76800 1.000 63.16525 98 GLY A O 1
ATOM 770 N N . ASN A 1 101 ? 14.20400 28.34500 19.18600 1.000 54.58673 99 ASN A N 1
ATOM 771 C CA . ASN A 1 101 ? 15.33600 28.26400 18.27700 1.000 52.24337 99 ASN A CA 1
ATOM 772 C C . ASN A 1 101 ? 16.59100 27.86600 19.03100 1.000 54.46064 99 ASN A C 1
ATOM 773 O O . ASN A 1 101 ? 16.92900 28.49700 20.04700 1.000 51.74747 99 ASN A O 1
ATOM 778 N N . PRO A 1 102 ? 17.29300 26.84200 18.55000 1.000 52.65447 100 PRO A N 1
ATOM 779 C CA . PRO A 1 102 ? 18.38600 26.24500 19.32800 1.000 51.73216 100 PRO A CA 1
ATOM 780 C C . PRO A 1 102 ? 19.52700 27.21400 19.59000 1.000 49.53621 100 PRO A C 1
ATOM 781 O O . PRO A 1 102 ? 19.98200 27.92800 18.69300 1.000 55.32415 100 PRO A O 1
ATOM 785 N N . GLY A 1 103 ? 20.01300 27.20200 20.82900 1.000 55.52280 101 GLY A N 1
ATOM 786 C CA . GLY A 1 103 ? 21.06700 28.09800 21.26100 1.000 58.18356 101 GLY A CA 1
ATOM 787 C C . GLY A 1 103 ? 20.62800 29.50800 21.60400 1.000 51.21913 101 GLY A C 1
ATOM 788 O O . GLY A 1 103 ? 21.44100 30.27700 22.14300 1.000 54.11115 101 GLY A O 1
ATOM 789 N N . TYR A 1 104 ? 19.38500 29.89100 21.30900 1.000 46.39054 102 TYR A N 1
ATOM 790 C CA . TYR A 1 104 ? 18.90100 31.22700 21.63400 1.000 42.08204 102 TYR A CA 1
ATOM 791 C C . TYR A 1 104 ? 18.02400 31.19100 22.87800 1.000 38.68944 102 TYR A C 1
ATOM 792 O O . TYR A 1 104 ? 17.26300 30.24400 23.09900 1.000 34.77518 102 TYR A O 1
ATOM 801 N N . PHE A 1 105 ? 18.12800 32.23900 23.68600 1.000 35.28310 103 PHE A N 1
ATOM 802 C CA . PHE A 1 105 ? 17.39200 32.33500 24.93000 1.000 31.13230 103 PHE A CA 1
ATOM 803 C C . PHE A 1 105 ? 16.55500 33.60800 24.94300 1.000 31.87540 103 PHE A C 1
ATOM 804 O O . PHE A 1 105 ? 16.87700 34.58700 24.27700 1.000 33.23110 103 PHE A O 1
ATOM 812 N N . HIS A 1 106 ? 15.45500 33.55000 25.68700 1.000 34.20469 104 HIS A N 1
ATOM 813 C CA . HIS A 1 106 ? 14.72600 34.71800 26.14000 1.000 37.82551 104 HIS A CA 1
ATOM 814 C C . HIS A 1 106 ? 15.32100 35.16100 27.47400 1.000 32.35235 104 HIS A C 1
ATOM 815 O O . HIS A 1 106 ? 15.63500 34.33000 28.32900 1.000 29.00313 104 HIS A O 1
ATOM 822 N N . ILE A 1 107 ? 15.49500 36.46900 27.64600 1.000 32.40037 105 ILE A N 1
ATOM 823 C CA . ILE A 1 107 ? 16.03100 37.04000 28.88300 1.000 30.61987 105 ILE A CA 1
ATOM 824 C C . ILE A 1 107 ? 14.92300 37.90900 29.45900 1.000 34.79356 105 ILE A C 1
ATOM 825 O O . ILE A 1 107 ? 14.63100 38.97500 28.91000 1.000 32.54354 105 ILE A O 1
ATOM 830 N N . LYS A 1 108 ? 14.26800 37.43900 30.51800 1.000 28.14537 106 LYS A N 1
ATOM 831 C CA . LYS A 1 108 ? 13.04200 38.05800 31.01400 1.000 31.92132 106 LYS A CA 1
ATOM 832 C C . LYS A 1 108 ? 13.26300 38.66800 32.39400 1.000 29.66202 106 LYS A C 1
ATOM 833 O O . LYS A 1 108 ? 13.71200 37.98300 33.31400 1.000 29.23191 106 LYS A O 1
ATOM 839 N N . ASN A 1 109 ? 12.90500 39.93600 32.54600 1.000 30.24703 107 ASN A N 1
ATOM 840 C CA . ASN A 1 109 ? 13.10300 40.61500 33.82200 1.000 30.21677 107 ASN A CA 1
ATOM 841 C C . ASN A 1 109 ? 12.15000 40.08100 34.88200 1.000 29.37729 107 ASN A C 1
ATOM 842 O O . ASN A 1 109 ? 10.95100 39.92500 34.63200 1.000 33.88812 107 ASN A O 1
ATOM 847 N N . VAL A 1 110 ? 12.68100 39.80400 36.07500 1.000 29.24354 108 VAL A N 1
ATOM 848 C CA . VAL A 1 110 ? 11.86200 39.23400 37.14300 1.000 32.44958 108 VAL A CA 1
ATOM 849 C C . VAL A 1 110 ? 10.84500 40.26000 37.63500 1.000 35.29088 108 VAL A C 1
ATOM 850 O O . VAL A 1 110 ? 9.64500 39.97700 37.73100 1.000 35.96320 108 VAL A O 1
ATOM 854 N N . LYS A 1 111 ? 11.31800 41.47000 37.94500 1.000 28.15157 109 LYS A N 1
ATOM 855 C CA . LYS A 1 111 ? 10.44900 42.50400 38.49400 1.000 30.67819 109 LYS A CA 1
ATOM 856 C C . LYS A 1 111 ? 9.33100 42.86800 37.52500 1.000 33.55255 109 LYS A C 1
ATOM 857 O O . LYS A 1 111 ? 8.16100 42.96200 37.91400 1.000 37.76641 109 LYS A O 1
ATOM 863 N N . PHE A 1 112 ? 9.66800 43.07200 36.25500 1.000 31.58888 110 PHE A N 1
ATOM 864 C CA . PHE A 1 112 ? 8.72500 43.67000 35.31600 1.000 38.28739 110 PHE A CA 1
ATOM 865 C C . PHE A 1 112 ? 8.08200 42.67400 34.36300 1.000 45.34205 110 PHE A C 1
ATOM 866 O O . PHE A 1 112 ? 7.14500 43.05200 33.65000 1.000 48.85115 110 PHE A O 1
ATOM 874 N N . SER A 1 113 ? 8.57900 41.43700 34.31000 1.000 37.59791 111 SER A N 1
ATOM 875 C CA . SER A 1 113 ? 8.07700 40.40700 33.39000 1.000 42.04691 111 SER A CA 1
ATOM 876 C C . SER A 1 113 ? 8.19100 40.84200 31.92900 1.000 44.32138 111 SER A C 1
ATOM 877 O O . SER A 1 113 ? 7.28700 40.61200 31.12400 1.000 51.38315 111 SER A O 1
ATOM 880 N N . HIS A 1 114 ? 9.32100 41.44900 31.57300 1.000 41.03899 112 HIS A N 1
ATOM 881 C CA . HIS A 1 114 ? 9.57800 41.92100 30.21900 1.000 44.62906 112 HIS A CA 1
ATOM 882 C C . HIS A 1 114 ? 10.80700 41.22900 29.65600 1.000 39.22778 112 HIS A C 1
ATOM 883 O O . HIS A 1 114 ? 11.78600 40.99800 30.37400 1.000 32.97050 112 HIS A O 1
ATOM 890 N N . CYS A 1 115 ? 10.76100 40.89000 28.37100 1.000 39.40075 113 CYS A N 1
ATOM 891 C CA . CYS A 1 115 ? 11.89300 40.25400 27.72200 1.000 37.24357 113 CYS A CA 1
ATOM 892 C C . CYS A 1 115 ? 12.73500 41.31100 27.02700 1.000 37.95339 113 CYS A C 1
ATOM 893 O O . CYS A 1 115 ? 12.20500 42.17500 26.32100 1.000 40.97004 113 CYS A O 1
ATOM 896 N N . LEU A 1 116 ? 14.04900 41.21000 27.20000 1.000 38.56122 114 LEU A N 1
ATOM 897 C CA . LEU A 1 116 ? 14.97900 42.07800 26.49600 1.000 32.14437 114 LEU A CA 1
ATOM 898 C C . LEU A 1 116 ? 14.73000 41.99000 24.99300 1.000 43.55061 114 LEU A C 1
ATOM 899 O O . LEU A 1 116 ? 14.49700 40.90500 24.44400 1.000 38.90558 114 LEU A O 1
ATOM 904 N N . PHE A 1 117 ? 14.77200 43.14200 24.33100 1.000 34.37326 115 PHE A N 1
ATOM 905 C CA . PHE A 1 117 ? 14.26800 43.25000 22.97000 1.000 44.44492 115 PHE A CA 1
ATOM 906 C C . PHE A 1 117 ? 15.02700 44.35900 22.26000 1.000 40.90897 115 PHE A C 1
ATOM 907 O O . PHE A 1 117 ? 15.48300 45.31600 22.89000 1.000 38.38249 115 PHE A O 1
ATOM 915 N N . THR A 1 118 ? 15.18600 44.21700 20.94500 1.000 46.01733 116 THR A N 1
ATOM 916 C CA . THR A 1 118 ? 15.66100 45.33800 20.14600 1.000 49.38148 116 THR A CA 1
ATOM 917 C C . THR A 1 118 ? 14.83200 45.44300 18.88100 1.000 54.38955 116 THR A C 1
ATOM 918 O O . THR A 1 118 ? 14.38700 44.43400 18.32400 1.000 46.61978 116 THR A O 1
ATOM 922 N N . GLN A 1 119 ? 14.72000 46.67300 18.39000 1.000 57.25933 117 GLN A N 1
ATOM 923 C CA . GLN A 1 119 ? 13.86100 46.91500 17.21500 1.000 65.89486 117 GLN A CA 1
ATOM 924 C C . GLN A 1 119 ? 14.47300 46.33100 15.95400 1.000 65.83255 117 GLN A C 1
ATOM 925 O O . GLN A 1 119 ? 13.81000 45.52300 15.29200 1.000 71.73029 117 GLN A O 1
ATOM 931 N N . GLY A 1 120 ? 15.65300 46.78200 15.60700 1.000 69.82348 118 GLY A N 1
ATOM 932 C CA . GLY A 1 120 ? 16.23700 46.34500 14.33800 1.000 72.66683 118 GLY A CA 1
ATOM 933 C C . GLY A 1 120 ? 16.96000 47.48600 13.66700 1.000 75.67530 118 GLY A C 1
ATOM 934 O O . GLY A 1 120 ? 16.30000 48.42800 13.25900 1.000 84.64485 118 GLY A O 1
ATOM 935 N N . GLY A 1 121 ? 18.28700 47.42300 13.62300 1.000 90.11153 119 GLY A N 1
ATOM 936 C CA . GLY A 1 121 ? 19.10400 48.48300 12.99900 1.000 96.66423 119 GLY A CA 1
ATOM 937 C C . GLY A 1 121 ? 19.23400 49.65000 13.94400 1.000 95.17221 119 GLY A C 1
ATOM 938 O O . GLY A 1 121 ? 19.89100 50.63400 13.58100 1.000 97.78062 119 GLY A O 1
ATOM 939 N N . THR A 1 122 ? 18.63100 49.52300 15.12200 1.000 91.06859 120 THR A N 1
ATOM 940 C CA . THR A 1 122 ? 18.63900 50.59200 16.13400 1.000 83.56534 120 THR A CA 1
ATOM 941 C C . THR A 1 122 ? 19.62600 50.19000 17.20400 1.000 81.67870 120 THR A C 1
ATOM 942 O O . THR A 1 122 ? 19.71600 48.98500 17.47400 1.000 77.98947 120 THR A O 1
ATOM 946 N N . ASP A 1 123 ? 20.36900 51.14600 17.73500 1.000 70.89557 121 ASP A N 1
ATOM 947 C CA . ASP A 1 123 ? 21.27300 50.89600 18.84600 1.000 67.23905 121 ASP A CA 1
ATOM 948 C C . ASP A 1 123 ? 20.56000 50.97400 20.19000 1.000 60.42422 121 ASP A C 1
ATOM 949 O O . ASP A 1 123 ? 21.21500 50.93900 21.23700 1.000 61.62680 121 ASP A O 1
ATOM 954 N N . TRP A 1 124 ? 19.23000 51.06800 20.17700 1.000 50.19255 122 TRP A N 1
ATOM 955 C CA . TRP A 1 124 ? 18.43600 51.15300 21.38800 1.000 48.60507 122 TRP A CA 1
ATOM 956 C C . TRP A 1 124 ? 17.95800 49.75900 21.78100 1.000 47.03874 122 TRP A C 1
ATOM 957 O O . TRP A 1 124 ? 17.54100 48.96500 20.92500 1.000 48.02830 122 TRP A O 1
ATOM 968 N N . VAL A 1 125 ? 18.04200 49.47200 23.07900 1.000 52.68873 123 VAL A N 1
ATOM 969 C CA . VAL A 1 125 ? 17.59800 48.21800 23.68500 1.000 46.64212 123 VAL A CA 1
ATOM 970 C C . VAL A 1 125 ? 16.43300 48.54600 24.60200 1.000 47.86726 123 VAL A C 1
ATOM 971 O O . VAL A 1 125 ? 16.37500 49.63100 25.19400 1.000 47.07996 123 VAL A O 1
ATOM 975 N N . ALA A 1 126 ? 15.49800 47.61000 24.71400 1.000 48.92984 124 ALA A N 1
ATOM 976 C CA . ALA A 1 126 ? 14.33600 47.78100 25.57000 1.000 49.44369 124 ALA A CA 1
ATOM 977 C C . ALA A 1 126 ? 13.89900 46.42000 26.09600 1.000 47.65348 124 ALA A C 1
ATOM 978 O O . ALA A 1 126 ? 14.61700 45.41900 25.97600 1.000 46.42782 124 ALA A O 1
ATOM 980 N N . ALA A 1 127 ? 12.70400 46.38400 26.68100 1.000 39.52723 125 ALA A N 1
ATOM 981 C CA . ALA A 1 127 ? 12.11300 45.13900 27.13700 1.000 43.98730 125 ALA A CA 1
ATOM 982 C C . ALA A 1 127 ? 10.60600 45.27000 27.01800 1.000 44.88158 125 ALA A C 1
ATOM 983 O O . ALA A 1 127 ? 10.04000 46.28500 27.42300 1.000 50.34756 125 ALA A O 1
ATOM 985 N N . TYR A 1 128 ? 9.97000 44.25500 26.44300 1.000 54.22379 126 TYR A N 1
ATOM 986 C CA . TYR A 1 128 ? 8.50600 44.25100 26.26300 1.000 58.73610 126 TYR A CA 1
ATOM 987 C C . TYR A 1 128 ? 7.97100 42.86800 26.62700 1.000 57.79523 126 TYR A C 1
ATOM 988 O O . TYR A 1 128 ? 8.76500 41.94200 26.70300 1.000 57.00738 126 TYR A O 1
ATOM 997 N N . GLU A 1 129 ? 6.65900 42.71100 26.74700 1.000 60.57548 127 GLU A N 1
ATOM 998 C CA . GLU A 1 129 ? 6.08400 41.44200 27.25100 1.000 60.07164 127 GLU A CA 1
ATOM 999 C C . GLU A 1 129 ? 5.87600 40.38200 26.17100 1.000 64.29412 127 GLU A C 1
ATOM 1000 O O . GLU A 1 129 ? 5.70900 39.22700 26.54900 1.000 65.88997 127 GLU A O 1
ATOM 1006 N N . SER A 1 130 ? 5.92900 40.74700 24.89400 1.000 68.46164 128 SER A N 1
ATOM 1007 C CA . SER A 1 130 ? 5.58500 39.79000 23.81000 1.000 65.20704 128 SER A CA 1
ATOM 1008 C C . SER A 1 130 ? 6.44900 38.53200 23.81000 1.000 68.01768 128 SER A C 1
ATOM 1009 O O . SER A 1 130 ? 5.85200 37.44800 23.82000 1.000 69.04855 128 SER A O 1
ATOM 1011 N N . CYS A 1 131 ? 7.77600 38.66600 23.75100 1.000 74.37711 129 CYS A N 1
ATOM 1012 C CA . CYS A 1 131 ? 8.70000 37.50400 23.84800 1.000 70.69831 129 CYS A CA 1
ATOM 1013 C C . CYS A 1 131 ? 8.26600 36.41100 22.87900 1.000 74.59074 129 CYS A C 1
ATOM 1014 O O . CYS A 1 131 ? 8.10200 35.28000 23.33600 1.000 75.27602 129 CYS A O 1
ATOM 1017 N N . ASP A 1 132 ? 8.16600 36.72800 21.58700 1.000 72.36761 130 ASP A N 1
ATOM 1018 C CA . ASP A 1 132 ? 7.57000 35.75700 20.63200 1.000 73.93282 130 ASP A CA 1
ATOM 1019 C C . ASP A 1 132 ? 8.22100 35.79000 19.25200 1.000 75.14948 130 ASP A C 1
ATOM 1020 O O . ASP A 1 132 ? 7.78800 34.99400 18.41300 1.000 77.10804 130 ASP A O 1
ATOM 1025 N N . THR A 1 133 ? 9.18500 36.68200 19.01500 1.000 62.37845 131 THR A N 1
ATOM 1026 C CA . THR A 1 133 ? 9.84700 36.78400 17.71900 1.000 61.01249 131 THR A CA 1
ATOM 1027 C C . THR A 1 133 ? 11.36500 36.75700 17.90400 1.000 57.84510 131 THR A C 1
ATOM 1028 O O . THR A 1 133 ? 11.88000 36.71500 19.02600 1.000 52.75811 131 THR A O 1
ATOM 1032 N N . ALA A 1 134 ? 12.08400 36.80200 16.77600 1.000 52.17820 132 ALA A N 1
ATOM 1033 C CA . ALA A 1 134 ? 13.54300 36.79600 16.81600 1.000 52.00523 132 ALA A CA 1
ATOM 1034 C C . ALA A 1 134 ? 14.12200 38.02200 17.51100 1.000 49.52207 132 ALA A C 1
ATOM 1035 O O . ALA A 1 134 ? 15.27200 37.97200 17.96000 1.000 45.57304 132 ALA A O 1
ATOM 1037 N N . LYS A 1 135 ? 13.37200 39.12700 17.57800 1.000 51.84896 133 LYS A N 1
ATOM 1038 C CA . LYS A 1 135 ? 13.86400 40.34300 18.22200 1.000 48.91323 133 LYS A CA 1
ATOM 1039 C C . LYS A 1 135 ? 14.09800 40.14700 19.71100 1.000 47.60787 133 LYS A C 1
ATOM 1040 O O . LYS A 1 135 ? 14.82000 40.94300 20.32600 1.000 47.20628 133 LYS A O 1
ATOM 1046 N N . TYR A 1 136 ? 13.47800 39.13000 20.29500 1.000 49.29260 134 TYR A N 1
ATOM 1047 C CA . TYR A 1 136 ? 13.56800 38.80400 21.71100 1.000 49.37619 134 TYR A CA 1
ATOM 1048 C C . TYR A 1 136 ? 14.57200 37.69600 22.00200 1.000 45.00168 134 TYR A C 1
ATOM 1049 O O . TYR A 1 136 ? 14.71200 37.29600 23.16000 1.000 41.12005 134 TYR A O 1
ATOM 1058 N N . GLU A 1 137 ? 15.25000 37.16600 20.99000 1.000 40.60665 135 GLU A N 1
ATOM 1059 C CA . GLU A 1 137 ? 16.01400 35.93700 21.14700 1.000 36.02911 135 GLU A CA 1
ATOM 1060 C C . GLU A 1 137 ? 17.49500 36.27100 21.17900 1.000 33.28643 135 GLU A C 1
ATOM 1061 O O . GLU A 1 137 ? 17.97000 37.08000 20.38000 1.000 39.34238 135 GLU A O 1
ATOM 1067 N N . TRP A 1 138 ? 18.21300 35.66600 22.12100 1.000 33.65911 136 TRP A N 1
ATOM 1068 C CA . TRP A 1 138 ? 19.59800 36.02200 22.39200 1.000 37.91872 136 TRP A CA 1
ATOM 1069 C C . TRP A 1 138 ? 20.47600 34.78800 22.44100 1.000 37.37662 136 TRP A C 1
ATOM 1070 O O . TRP A 1 138 ? 20.17200 33.82700 23.16900 1.000 35.82203 136 TRP A O 1
ATOM 1081 N N . ARG A 1 139 ? 21.59500 34.83500 21.71600 1.000 38.47027 137 ARG A N 1
ATOM 1082 C CA . ARG A 1 139 ? 22.57600 33.75500 21.74900 1.000 44.61985 137 ARG A CA 1
ATOM 1083 C C . ARG A 1 139 ? 23.61500 34.04300 22.82700 1.000 41.69233 137 ARG A C 1
ATOM 1084 O O . ARG A 1 139 ? 24.30900 35.06100 22.76500 1.000 41.77490 137 ARG A O 1
ATOM 1092 N N . ILE A 1 140 ? 23.73800 33.13500 23.79100 1.000 42.39814 138 ILE A N 1
ATOM 1093 C CA . ILE A 1 140 ? 24.60500 33.31500 24.95300 1.000 46.53215 138 ILE A CA 1
ATOM 1094 C C . ILE A 1 140 ? 25.69100 32.25100 24.89200 1.000 49.31172 138 ILE A C 1
ATOM 1095 O O . ILE A 1 140 ? 25.39800 31.05600 25.01600 1.000 45.15841 138 ILE A O 1
ATOM 1100 N N . VAL A 1 141 ? 26.94400 32.67400 24.72300 1.000 44.36128 139 VAL A N 1
ATOM 1101 C CA . VAL A 1 141 ? 28.06300 31.75100 24.53400 1.000 50.20209 139 VAL A CA 1
ATOM 1102 C C . VAL A 1 141 ? 29.17300 32.06900 25.52900 1.000 50.73566 139 VAL A C 1
ATOM 1103 O O . VAL A 1 141 ? 29.47800 33.24200 25.77800 1.000 49.41225 139 VAL A O 1
ATOM 1107 N N . LYS A 1 142 ? 29.79800 31.02200 26.07000 1.000 56.51842 140 LYS A N 1
ATOM 1108 C CA . LYS A 1 142 ? 30.94900 31.19500 26.94900 1.000 58.27274 140 LYS A CA 1
ATOM 1109 C C . LYS A 1 142 ? 32.09300 31.89000 26.21300 1.000 64.57162 140 LYS A C 1
ATOM 1110 O O . LYS A 1 142 ? 32.28000 31.72100 25.00500 1.000 66.22113 140 LYS A O 1
ATOM 1114 N N . CYS A 1 143 ? 32.85800 32.68800 26.95500 1.000 73.65553 141 CYS A N 1
ATOM 1115 C CA . CYS A 1 143 ? 33.94100 33.48500 26.37800 1.000 76.69002 141 CYS A CA 1
ATOM 1116 C C . CYS A 1 143 ? 35.02400 32.60600 25.76300 1.000 81.29435 141 CYS A C 1
ATOM 1117 O O . CYS A 1 143 ? 35.64500 32.98000 24.76600 1.000 86.18931 141 CYS A O 1
#

B-factor: mean 54.13, std 16.49, range [24.86, 108.81]

Radius of gyration: 13.66 Å; Cα contacts (8 Å, |Δi|>4): 364; chains: 1; bounding box: 28×43×32 Å

Organism: Culex quinquefasciatus (NCBI:txid7176)

Nearest PDB structures (foldseek):
  7kcg-assembly1_A  TM=1.007E+00  e=5.411E-28  Culex quinquefasciatus
  7kc8-assembly3_C  TM=8.772E-01  e=1.615E-08  Culex quinquefasciatus
  6tsl-assembly1_AAA-2  TM=8.381E-01  e=1.268E-04  Marasmius oreades
  4izx-assembly1_A  TM=7.456E-01  e=1.337E-04  Macrolepiota procera
  1sr4-assembly1_A  TM=7.134E-01  e=2.521E-03  [Haemophilus] ducreyi

CATH classification: 2.80.10.50

Solvent-accessible surface area: 6978 Å² total; per-residue (Å²): 13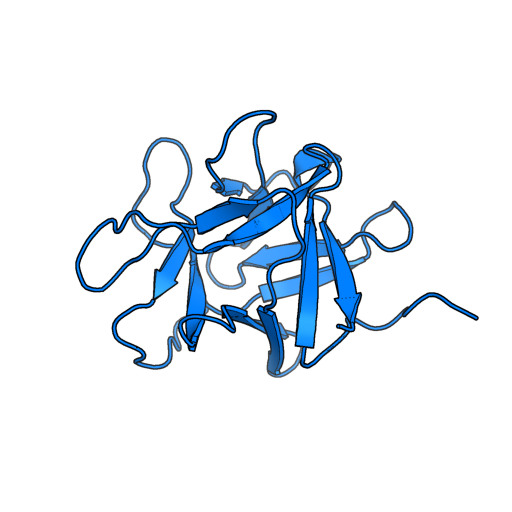6,115,94,49,55,127,27,18,71,30,43,0,18,0,20,1,94,96,34,45,51,36,0,3,53,18,126,59,67,64,55,64,50,56,30,48,9,14,12,58,117,35,84,46,128,0,45,1,78,60,63,81,123,26,25,34,1,79,1,63,77,64,20,4,6,0,16,2,7,130,77,97,97,72,2,22,47,3,0,0,27,41,124,121,46,118,23,138,88,16,1,0,6,0,40,9,77,122,16,80,47,128,40,46,8,30,0,79,1,58,82,39,59,34,0,0,15,1,103,31,67,35,67,187,8,8,1,78,141,55,26,103,56,28,72,13,11,0,97,8,68,106,71

InterPro domains:
  IPR000772 Ricin B, lectin domain [PF14200] (22-80)
  IPR035992 Ricin B-like lectins [SSF50370] (22-156)